Protein AF-A0A2Z5BMU7-F1 (afdb_monomer)

Solvent-accessible surface area (backbone atoms only — not comparable to full-atom values): 4086 Å² total; per-residue (Å²): 120,66,50,76,75,49,74,47,79,46,74,44,68,49,60,66,84,93,45,79,65,44,77,73,48,76,48,79,38,55,33,24,36,40,77,81,72,82,49,76,46,69,70,52,74,64,50,55,54,54,52,52,50,46,52,50,52,48,55,51,50,58,50,61,77,73,107

Structure (mmCIF, N/CA/C/O backbone):
data_AF-A0A2Z5BMU7-F1
#
_entry.id   AF-A0A2Z5BMU7-F1
#
loop_
_atom_site.group_PDB
_atom_site.id
_atom_site.type_symbol
_atom_site.label_atom_id
_atom_site.label_alt_id
_atom_site.label_comp_id
_atom_site.label_asym_id
_atom_site.label_entity_id
_atom_site.label_seq_id
_atom_site.pdbx_PDB_ins_code
_atom_site.Cartn_x
_atom_site.Cartn_y
_atom_site.Cartn_z
_atom_site.occupancy
_atom_site.B_iso_or_equiv
_atom_site.auth_seq_id
_atom_site.auth_comp_id
_atom_site.auth_asym_id
_atom_site.auth_atom_id
_atom_site.pdbx_PDB_model_num
ATOM 1 N N . MET A 1 1 ? -21.490 1.640 16.034 1.00 51.25 1 MET A N 1
ATOM 2 C CA . MET A 1 1 ? -20.248 2.435 15.886 1.00 51.25 1 MET A CA 1
ATOM 3 C C . MET A 1 1 ? -19.120 1.474 15.552 1.00 51.25 1 MET A C 1
ATOM 5 O O . MET A 1 1 ? -19.001 0.472 16.241 1.00 51.25 1 MET A O 1
ATOM 9 N N . THR A 1 2 ? -18.347 1.724 14.495 1.00 57.34 2 THR A N 1
ATOM 10 C CA . THR A 1 2 ? -17.155 0.930 14.149 1.00 57.34 2 THR A CA 1
ATOM 11 C C . THR A 1 2 ? -15.964 1.465 14.941 1.00 57.34 2 THR A C 1
ATOM 13 O O . THR A 1 2 ? -15.558 2.608 14.733 1.00 57.34 2 THR A O 1
ATOM 16 N N . ALA A 1 3 ? -15.436 0.683 15.881 1.00 66.94 3 ALA A N 1
ATOM 17 C CA . ALA A 1 3 ? -14.253 1.071 16.646 1.00 66.94 3 ALA A CA 1
ATOM 18 C C . ALA A 1 3 ? -12.991 0.835 15.801 1.00 66.94 3 ALA A C 1
ATOM 20 O O . ALA A 1 3 ? -12.843 -0.231 15.202 1.00 66.94 3 ALA A O 1
ATOM 21 N N . THR A 1 4 ? -12.086 1.814 15.731 1.00 69.56 4 THR A N 1
ATOM 22 C CA . THR A 1 4 ? -10.760 1.612 15.128 1.00 69.56 4 THR A CA 1
ATOM 23 C C . THR A 1 4 ? -9.947 0.698 16.039 1.00 69.56 4 THR A C 1
ATOM 25 O O . THR A 1 4 ? -9.714 1.039 17.196 1.00 69.56 4 THR A O 1
ATOM 28 N N . ILE A 1 5 ? -9.545 -0.469 15.533 1.00 74.88 5 ILE A N 1
ATOM 29 C CA . ILE A 1 5 ? -8.807 -1.480 16.308 1.00 74.88 5 ILE A CA 1
ATOM 30 C C . ILE A 1 5 ? -7.295 -1.298 16.127 1.00 74.88 5 ILE A C 1
ATOM 32 O O . ILE A 1 5 ? -6.510 -1.641 17.005 1.00 74.88 5 ILE A O 1
ATOM 36 N N . GLY A 1 6 ? -6.872 -0.747 14.987 1.00 79.31 6 GLY A N 1
ATOM 37 C CA . GLY A 1 6 ? -5.461 -0.524 14.702 1.00 79.31 6 GLY A CA 1
ATOM 38 C C . GLY A 1 6 ? -5.209 -0.002 13.296 1.00 79.31 6 GLY A C 1
ATOM 39 O O . GLY A 1 6 ? -6.129 0.390 12.575 1.00 79.31 6 GLY A O 1
ATOM 40 N N . THR A 1 7 ? -3.939 -0.008 12.905 1.00 79.81 7 THR A N 1
ATOM 41 C CA . THR A 1 7 ? -3.486 0.402 11.577 1.00 79.81 7 THR A CA 1
ATOM 42 C C . THR A 1 7 ? -2.679 -0.713 10.928 1.00 79.81 7 THR A C 1
ATOM 44 O O . THR A 1 7 ? -1.916 -1.424 11.580 1.00 79.81 7 THR A O 1
ATOM 47 N N . LEU A 1 8 ? -2.860 -0.874 9.621 1.00 75.56 8 LEU A N 1
ATOM 48 C CA . LEU A 1 8 ? -2.105 -1.799 8.794 1.00 75.56 8 LEU A CA 1
ATOM 49 C C . LEU A 1 8 ? -1.291 -0.997 7.784 1.00 75.56 8 LEU A C 1
ATOM 51 O O . LEU A 1 8 ? -1.843 -0.260 6.966 1.00 75.56 8 LEU A O 1
ATOM 55 N N . THR A 1 9 ? 0.028 -1.158 7.829 1.00 80.00 9 THR A N 1
ATOM 56 C CA . THR A 1 9 ? 0.948 -0.520 6.884 1.00 80.00 9 THR A CA 1
ATOM 57 C C . THR A 1 9 ? 1.274 -1.499 5.765 1.00 80.00 9 THR A C 1
ATOM 59 O O . THR A 1 9 ? 1.930 -2.513 5.992 1.00 80.00 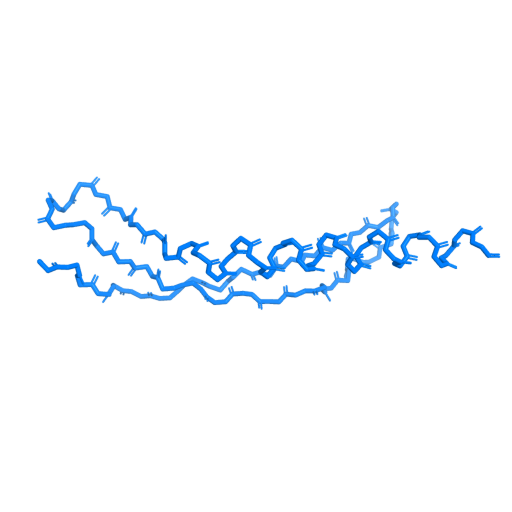9 THR A O 1
ATOM 62 N N . THR A 1 10 ? 0.827 -1.197 4.549 1.00 75.31 10 THR A N 1
ATOM 63 C CA . THR A 1 10 ? 1.130 -1.977 3.344 1.00 75.31 10 THR A CA 1
ATOM 64 C C . THR A 1 10 ? 2.210 -1.274 2.538 1.00 75.31 10 THR A C 1
ATOM 66 O O . THR A 1 10 ? 2.044 -0.115 2.162 1.00 75.31 10 THR A O 1
ATOM 69 N N . ARG A 1 11 ? 3.297 -1.983 2.231 1.00 78.81 11 ARG A N 1
ATOM 70 C CA . ARG A 1 11 ? 4.334 -1.513 1.304 1.00 78.81 11 ARG A CA 1
ATOM 71 C C . ARG A 1 11 ? 4.123 -2.166 -0.052 1.00 78.81 11 ARG A C 1
ATOM 73 O O . ARG A 1 11 ? 3.977 -3.384 -0.128 1.00 78.81 11 ARG A O 1
ATOM 80 N N . VAL A 1 12 ? 4.109 -1.369 -1.112 1.00 74.75 12 VAL A N 1
ATOM 81 C CA . VAL A 1 12 ? 4.026 -1.854 -2.491 1.00 74.75 12 VAL A CA 1
ATOM 82 C C . VAL A 1 12 ? 5.432 -1.853 -3.070 1.00 74.75 12 VAL A C 1
ATOM 84 O O . VAL A 1 12 ? 6.033 -0.796 -3.272 1.00 74.75 12 VAL A O 1
ATOM 87 N N . LEU A 1 13 ? 5.953 -3.052 -3.313 1.00 76.81 13 LEU A N 1
ATOM 88 C CA . LEU A 1 13 ? 7.269 -3.276 -3.898 1.00 76.81 13 LEU A CA 1
ATOM 89 C C . LEU A 1 13 ? 7.109 -3.727 -5.350 1.00 76.81 13 LEU A C 1
ATOM 91 O O . LEU A 1 13 ? 6.242 -4.546 -5.651 1.00 76.81 13 LEU A O 1
ATOM 95 N N . ILE A 1 14 ? 7.955 -3.215 -6.238 1.00 69.12 14 ILE A N 1
ATOM 96 C CA . ILE A 1 14 ? 8.019 -3.632 -7.639 1.00 69.12 14 ILE A CA 1
ATOM 97 C C . ILE A 1 14 ? 9.409 -4.183 -7.922 1.00 69.12 14 ILE A C 1
ATOM 99 O O . ILE A 1 14 ? 10.406 -3.500 -7.699 1.00 69.12 14 ILE A O 1
ATOM 103 N N . ALA A 1 15 ? 9.462 -5.400 -8.455 1.00 77.00 15 ALA A N 1
ATOM 104 C CA . ALA A 1 15 ? 10.660 -5.989 -9.038 1.00 77.00 15 ALA A CA 1
ATOM 105 C C . ALA A 1 15 ? 10.461 -6.150 -10.549 1.00 77.00 15 ALA A C 1
ATOM 107 O O . ALA A 1 15 ? 9.355 -6.436 -11.009 1.00 77.00 15 ALA A O 1
ATOM 108 N N . HIS A 1 16 ? 11.528 -5.961 -11.320 1.00 73.88 16 HIS A N 1
ATOM 109 C CA . HIS A 1 16 ? 11.545 -6.208 -12.760 1.00 73.88 16 HIS A CA 1
ATOM 110 C C . HIS A 1 16 ? 12.672 -7.195 -13.072 1.00 73.88 16 HIS A C 1
ATOM 112 O O . HIS A 1 16 ? 13.846 -6.855 -12.918 1.00 73.88 16 HIS A O 1
ATOM 118 N N . GLY A 1 17 ? 12.315 -8.415 -13.484 1.00 77.19 17 GLY A N 1
ATOM 119 C CA . GLY A 1 17 ? 13.268 -9.525 -13.585 1.00 77.19 17 GLY A CA 1
ATOM 120 C C . GLY A 1 17 ? 13.911 -9.823 -12.228 1.00 77.19 17 GLY A C 1
ATOM 121 O O . GLY A 1 17 ? 13.233 -9.779 -11.203 1.00 77.19 17 GLY A O 1
ATOM 122 N N . ASP A 1 18 ? 15.225 -10.037 -12.223 1.00 81.12 18 ASP A N 1
ATOM 123 C CA . ASP A 1 18 ? 16.009 -10.317 -11.009 1.00 81.12 18 ASP A CA 1
ATOM 124 C C . ASP A 1 18 ? 16.471 -9.049 -10.267 1.00 81.12 18 ASP A C 1
ATOM 126 O O . ASP A 1 18 ? 17.309 -9.101 -9.364 1.00 81.12 18 ASP A O 1
ATOM 130 N N . ALA A 1 19 ? 15.958 -7.874 -10.648 1.00 77.75 19 ALA A N 1
ATOM 131 C CA . ALA A 1 19 ? 16.317 -6.628 -9.987 1.00 77.75 19 ALA A CA 1
ATOM 132 C C . ALA A 1 19 ? 15.795 -6.581 -8.542 1.00 77.75 19 ALA A C 1
ATOM 134 O O . ALA A 1 19 ? 14.696 -7.048 -8.231 1.00 77.75 19 ALA A O 1
ATOM 135 N N . LYS A 1 20 ? 16.565 -5.930 -7.659 1.00 82.50 20 LYS A N 1
ATOM 136 C CA . LYS A 1 20 ? 16.151 -5.678 -6.274 1.00 82.50 20 LYS A CA 1
ATOM 137 C C . LYS A 1 20 ? 14.813 -4.917 -6.263 1.00 82.50 20 LYS A C 1
ATOM 139 O O . LYS A 1 20 ? 14.730 -3.877 -6.920 1.00 82.50 20 LYS A O 1
ATOM 144 N N . PRO A 1 21 ? 13.796 -5.379 -5.508 1.00 83.88 21 PRO A N 1
ATOM 145 C CA . PRO A 1 21 ? 12.511 -4.702 -5.451 1.00 83.88 21 PRO A CA 1
ATOM 146 C C . PRO A 1 21 ? 12.655 -3.253 -4.975 1.00 83.88 21 PRO A C 1
ATOM 148 O O . PRO A 1 21 ? 13.347 -2.979 -3.991 1.00 83.88 21 PRO A O 1
ATOM 151 N N . ILE A 1 22 ? 11.977 -2.338 -5.660 1.00 78.56 22 ILE A N 1
ATOM 152 C CA . ILE A 1 22 ? 11.903 -0.921 -5.308 1.00 78.56 22 ILE A CA 1
ATOM 153 C C . ILE A 1 22 ? 10.535 -0.658 -4.688 1.00 78.56 22 ILE A C 1
ATOM 155 O O . ILE A 1 22 ? 9.505 -1.047 -5.241 1.00 78.56 22 ILE A O 1
ATOM 159 N N . GLU A 1 23 ? 10.514 0.013 -3.54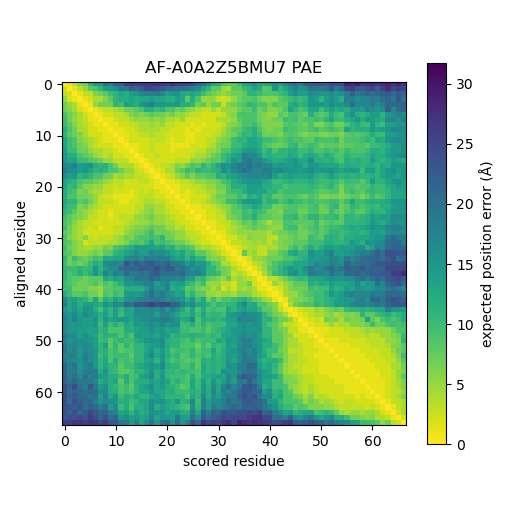1 1.00 80.62 23 GLU A N 1
ATOM 160 C CA . GLU A 1 23 ? 9.266 0.475 -2.944 1.00 80.62 23 GLU A CA 1
ATOM 161 C C . GLU A 1 23 ? 8.718 1.667 -3.730 1.00 80.62 23 GLU A C 1
ATOM 163 O O . GLU A 1 23 ? 9.378 2.696 -3.863 1.00 80.62 23 GLU A O 1
ATOM 168 N N . VAL A 1 24 ? 7.500 1.530 -4.250 1.00 75.44 24 VAL A N 1
ATOM 169 C CA . VAL A 1 24 ? 6.833 2.584 -5.036 1.00 75.44 24 VAL A CA 1
ATOM 170 C C . VAL A 1 24 ? 5.735 3.306 -4.264 1.00 75.44 24 VAL A C 1
ATOM 172 O O . VAL A 1 24 ? 5.213 4.326 -4.720 1.00 75.44 24 VAL A O 1
ATOM 175 N N . GLY A 1 25 ? 5.395 2.796 -3.085 1.00 70.88 25 GLY A N 1
ATOM 176 C CA . GLY A 1 25 ? 4.466 3.440 -2.178 1.00 70.88 25 GLY A CA 1
ATOM 177 C C . GLY A 1 25 ? 4.303 2.667 -0.879 1.00 70.88 25 GLY A C 1
ATOM 178 O O . GLY A 1 25 ? 4.352 1.439 -0.855 1.00 70.88 25 GLY A O 1
ATOM 179 N N . THR A 1 26 ? 4.041 3.415 0.186 1.00 74.94 26 THR A N 1
ATOM 180 C CA . THR A 1 26 ? 3.575 2.891 1.467 1.00 74.94 26 THR A CA 1
ATOM 181 C C . THR A 1 26 ? 2.189 3.459 1.737 1.00 74.94 26 THR A C 1
ATOM 183 O O . THR A 1 26 ? 1.963 4.660 1.581 1.00 74.94 26 THR A O 1
ATOM 186 N N . VAL A 1 27 ? 1.260 2.596 2.138 1.00 71.19 27 VAL A N 1
ATOM 187 C CA . VAL A 1 27 ? -0.124 2.956 2.449 1.00 71.19 27 VAL A CA 1
ATOM 188 C C . VAL A 1 27 ? -0.463 2.476 3.851 1.00 71.19 27 VAL A C 1
ATOM 190 O O . VAL A 1 27 ? -0.405 1.282 4.139 1.00 71.19 27 VAL A O 1
ATOM 193 N N . THR A 1 28 ? -0.872 3.404 4.708 1.00 76.12 28 THR A N 1
ATOM 194 C CA . THR A 1 28 ? -1.405 3.096 6.037 1.00 76.12 28 THR A CA 1
ATOM 195 C C . THR A 1 28 ? -2.925 3.044 5.957 1.00 76.12 28 THR A C 1
ATOM 197 O O . THR A 1 28 ? -3.557 4.012 5.537 1.00 76.12 28 THR A O 1
ATOM 200 N N . THR A 1 29 ? -3.511 1.915 6.343 1.00 73.50 29 THR A N 1
ATOM 201 C CA . THR A 1 29 ? -4.962 1.694 6.337 1.00 73.50 29 THR A CA 1
ATOM 202 C C . THR A 1 29 ? -5.451 1.514 7.763 1.00 73.50 29 THR A C 1
ATOM 204 O O . THR A 1 29 ? -4.909 0.699 8.506 1.00 73.50 29 THR A O 1
ATOM 207 N N . GLU A 1 30 ? -6.473 2.269 8.153 1.00 75.62 30 GLU A N 1
ATOM 208 C CA . GLU A 1 30 ? -7.152 2.055 9.430 1.00 75.62 30 GLU A CA 1
ATOM 209 C C . GLU A 1 30 ? -8.022 0.800 9.347 1.00 75.62 30 GLU A C 1
ATOM 211 O O . GLU A 1 30 ? -8.766 0.594 8.381 1.00 75.62 30 GLU A O 1
ATOM 216 N N . VAL A 1 31 ? -7.897 -0.050 10.363 1.00 74.31 31 VAL A N 1
ATOM 217 C CA . VAL A 1 31 ? -8.676 -1.275 10.510 1.00 74.31 31 VAL A CA 1
ATOM 218 C C . VAL A 1 31 ? -9.785 -0.992 11.506 1.00 74.31 31 VAL A C 1
ATOM 220 O O . VAL A 1 31 ? -9.519 -0.670 12.669 1.00 74.31 31 VAL A O 1
ATOM 223 N N . HIS A 1 32 ? -11.029 -1.128 11.061 1.00 75.75 32 HIS A N 1
ATOM 224 C CA . HIS A 1 32 ? -12.184 -0.940 11.929 1.00 75.75 32 HIS A CA 1
ATOM 225 C C . HIS A 1 32 ? -12.873 -2.276 12.202 1.00 75.75 32 HIS A C 1
ATOM 227 O O . HIS A 1 32 ? -13.055 -3.089 11.292 1.00 75.75 32 HIS A O 1
ATOM 233 N N . ALA A 1 33 ? -13.285 -2.483 13.452 1.00 72.44 33 ALA A N 1
ATOM 234 C CA . ALA A 1 33 ? -14.158 -3.587 13.824 1.00 72.44 33 ALA A CA 1
ATOM 235 C C . ALA A 1 33 ? -15.524 -3.374 13.179 1.00 72.44 33 ALA A C 1
ATOM 237 O O . ALA A 1 33 ? -16.087 -2.274 13.280 1.00 72.44 33 ALA A O 1
ATOM 238 N N . LEU A 1 34 ? -16.087 -4.420 12.581 1.00 72.81 34 LEU A N 1
ATOM 239 C CA . LEU A 1 34 ? -17.524 -4.437 12.351 1.00 72.81 34 LEU A CA 1
ATOM 240 C C . LEU A 1 34 ? -18.247 -4.495 13.702 1.00 72.81 34 LEU A C 1
ATOM 242 O O . LEU A 1 34 ? -17.775 -5.099 14.665 1.00 72.81 34 LEU A O 1
ATOM 246 N N . SER A 1 35 ? -19.396 -3.828 13.786 1.00 68.75 35 SER A N 1
ATOM 247 C CA . SER A 1 35 ? -20.175 -3.736 15.027 1.00 68.75 35 SER A CA 1
ATOM 248 C C . SER A 1 35 ? -20.778 -5.065 15.489 1.00 68.75 35 SER A C 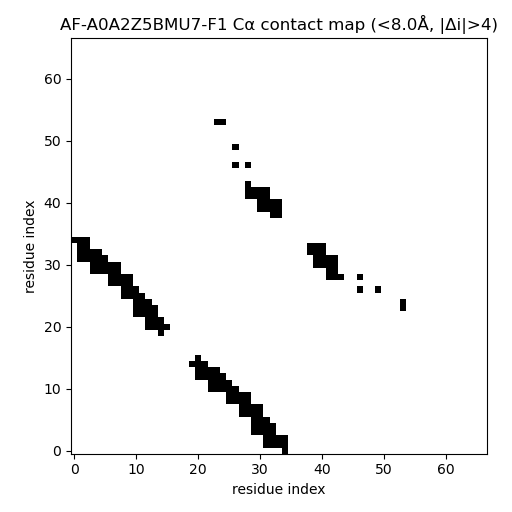1
ATOM 250 O O . SER A 1 35 ? -21.211 -5.157 16.631 1.00 68.75 35 SER A O 1
ATOM 252 N N . ASP A 1 36 ? -20.814 -6.071 14.618 1.00 74.75 36 ASP A N 1
ATOM 253 C CA . ASP A 1 36 ? -21.238 -7.448 14.899 1.00 74.75 36 ASP A CA 1
ATOM 254 C C . ASP A 1 36 ? -20.091 -8.340 15.419 1.00 74.75 36 ASP A C 1
ATOM 256 O O . ASP A 1 36 ? -20.296 -9.521 15.699 1.00 74.75 36 ASP A O 1
ATOM 260 N N . GLY A 1 37 ? -18.872 -7.798 15.527 1.00 60.12 37 GLY A N 1
ATOM 261 C CA . GLY A 1 37 ? -17.678 -8.523 15.964 1.00 60.12 37 GLY A CA 1
ATOM 262 C C . GLY A 1 37 ? -17.235 -9.640 15.014 1.00 60.12 37 GLY A C 1
ATOM 263 O O . GLY A 1 37 ? -16.308 -10.377 15.342 1.00 60.12 37 GLY A O 1
ATOM 264 N N . THR A 1 38 ? -17.868 -9.784 13.847 1.00 67.44 38 THR A N 1
ATOM 265 C CA . THR A 1 38 ? -17.694 -10.951 12.967 1.00 67.44 38 THR A CA 1
ATOM 266 C C . THR A 1 38 ? -16.624 -10.736 11.898 1.00 67.44 38 THR A C 1
ATOM 268 O O . THR A 1 38 ? -16.289 -11.652 11.149 1.00 67.44 38 THR A O 1
ATOM 271 N N . GLY A 1 39 ? -16.047 -9.534 11.827 1.00 64.69 39 GLY A N 1
ATOM 272 C CA . GLY A 1 39 ? -14.991 -9.229 10.876 1.00 64.69 39 GLY A CA 1
ATOM 273 C C . GLY A 1 39 ? -14.386 -7.841 11.039 1.00 64.69 39 GLY A C 1
ATOM 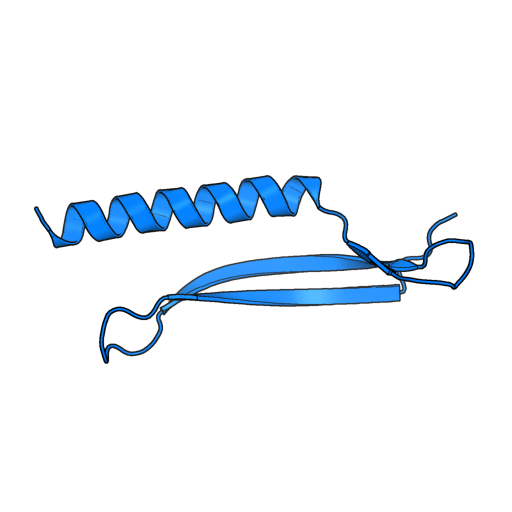274 O O . GLY A 1 39 ? -14.750 -7.050 11.912 1.00 64.69 39 GLY A O 1
ATOM 275 N N . ILE A 1 40 ? -13.442 -7.555 10.150 1.00 66.81 40 ILE A N 1
ATOM 276 C CA . ILE A 1 40 ? -12.773 -6.263 10.034 1.00 66.81 40 ILE A CA 1
ATOM 277 C C . ILE A 1 40 ? -13.124 -5.625 8.694 1.00 66.81 40 ILE A C 1
ATOM 279 O O . ILE A 1 40 ? -13.232 -6.307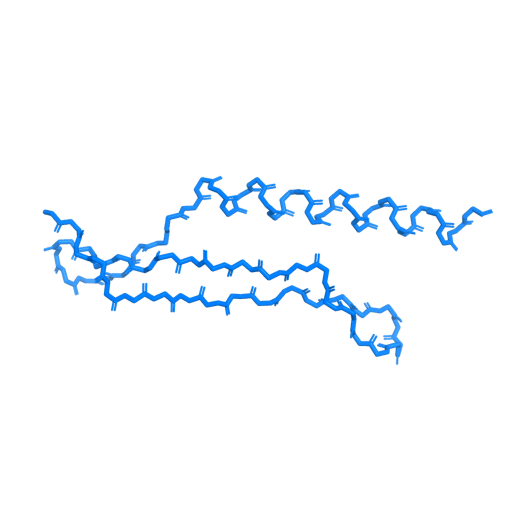 7.675 1.00 66.81 40 ILE A O 1
ATOM 283 N N . THR A 1 41 ? -13.278 -4.305 8.685 1.00 66.06 41 THR A N 1
ATOM 284 C CA . THR A 1 41 ? -13.407 -3.518 7.457 1.00 66.06 41 THR A CA 1
ATOM 285 C C . THR A 1 41 ? -12.201 -2.606 7.285 1.00 66.06 41 THR A C 1
ATOM 287 O O . THR A 1 41 ? -11.640 -2.085 8.252 1.00 66.06 41 THR A O 1
ATOM 290 N N . LEU A 1 42 ? -11.796 -2.430 6.029 1.00 62.66 42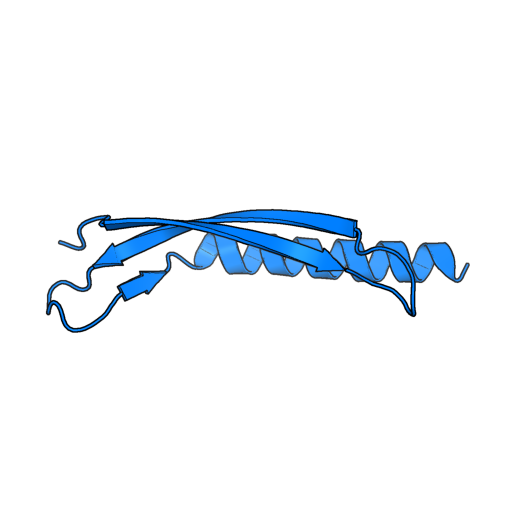 LEU A N 1
ATOM 291 C CA . LEU A 1 42 ? -10.696 -1.567 5.621 1.00 62.66 42 LEU A CA 1
ATOM 292 C C . LEU A 1 42 ? -11.283 -0.316 4.961 1.00 62.66 42 LEU A C 1
ATOM 294 O O . LEU A 1 42 ? -12.085 -0.416 4.022 1.00 62.66 42 LEU A O 1
ATOM 298 N N . SER A 1 43 ? -10.887 0.874 5.417 1.00 64.19 43 SER A N 1
ATOM 299 C CA . SER A 1 43 ? -11.365 2.126 4.822 1.00 64.19 43 SER A CA 1
ATOM 300 C C . SER A 1 43 ? -10.702 2.358 3.451 1.00 64.19 43 SER A C 1
ATOM 302 O O . SER A 1 43 ? -9.536 2.716 3.306 1.00 64.19 43 SER A O 1
ATOM 304 N N . THR A 1 44 ? -11.452 2.079 2.381 1.00 58.12 44 THR A N 1
ATOM 305 C CA . THR A 1 44 ? -10.881 1.765 1.055 1.00 58.12 44 THR A CA 1
ATOM 306 C C . THR A 1 44 ? -10.983 2.875 -0.000 1.00 58.12 44 THR A C 1
ATOM 308 O O . THR A 1 44 ? -10.463 2.719 -1.107 1.00 58.12 44 THR A O 1
ATOM 311 N N . ARG A 1 45 ? -11.617 4.025 0.274 1.00 60.19 45 ARG A N 1
ATOM 312 C CA . ARG A 1 45 ? -11.750 5.093 -0.747 1.00 60.19 45 ARG A CA 1
ATOM 313 C C . ARG A 1 45 ? -10.412 5.736 -1.113 1.00 60.19 45 ARG A C 1
ATOM 315 O O . ARG A 1 45 ? -10.123 5.911 -2.294 1.00 60.19 45 ARG A O 1
ATOM 322 N N . ARG A 1 46 ? -9.593 6.051 -0.108 1.00 63.25 46 ARG A N 1
ATOM 323 C CA . ARG A 1 46 ? -8.231 6.562 -0.307 1.00 63.25 46 ARG A CA 1
ATOM 324 C C . ARG A 1 46 ? -7.323 5.475 -0.893 1.00 63.25 46 ARG A C 1
ATOM 326 O O . ARG A 1 46 ? -6.642 5.730 -1.878 1.00 63.25 46 ARG A O 1
ATOM 333 N N . TYR A 1 47 ? -7.465 4.241 -0.397 1.00 61.69 47 TYR A N 1
ATOM 334 C CA . TYR A 1 47 ? -6.777 3.046 -0.898 1.00 61.69 47 TYR A CA 1
ATOM 335 C C . TYR A 1 47 ? -6.909 2.875 -2.417 1.00 61.69 47 TYR A C 1
ATOM 337 O O . TYR A 1 47 ? -5.901 2.758 -3.103 1.00 61.69 47 TYR A O 1
ATOM 345 N N . ARG A 1 48 ? -8.126 2.942 -2.979 1.00 65.12 48 ARG A N 1
ATOM 346 C CA . ARG A 1 48 ? -8.325 2.793 -4.434 1.00 65.12 48 ARG A CA 1
ATOM 347 C C . ARG A 1 48 ? -7.614 3.876 -5.249 1.00 65.12 48 ARG A C 1
ATOM 349 O O . ARG A 1 48 ? -7.102 3.583 -6.325 1.00 65.12 48 ARG A O 1
ATOM 356 N N . ARG A 1 49 ? -7.579 5.116 -4.751 1.00 67.94 49 ARG A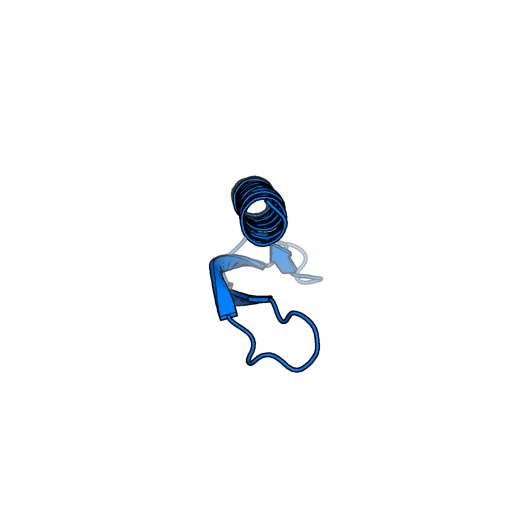 N 1
ATOM 357 C CA . ARG A 1 49 ? -6.967 6.253 -5.455 1.00 67.94 49 ARG A CA 1
ATOM 358 C C . ARG A 1 49 ? -5.439 6.207 -5.390 1.00 67.94 49 ARG A C 1
ATOM 360 O O . ARG A 1 49 ? -4.786 6.436 -6.408 1.00 67.94 49 ARG A O 1
ATOM 367 N N . ASP A 1 50 ? -4.884 5.859 -4.234 1.00 68.50 50 ASP A N 1
ATOM 368 C CA . ASP A 1 50 ? -3.436 5.727 -4.043 1.00 68.50 50 ASP A CA 1
ATOM 369 C C . ASP A 1 50 ? -2.889 4.531 -4.835 1.00 68.50 50 ASP A C 1
ATOM 371 O O . ASP A 1 50 ? -1.878 4.657 -5.527 1.00 68.50 50 ASP A O 1
ATOM 375 N N . LEU A 1 51 ? -3.619 3.409 -4.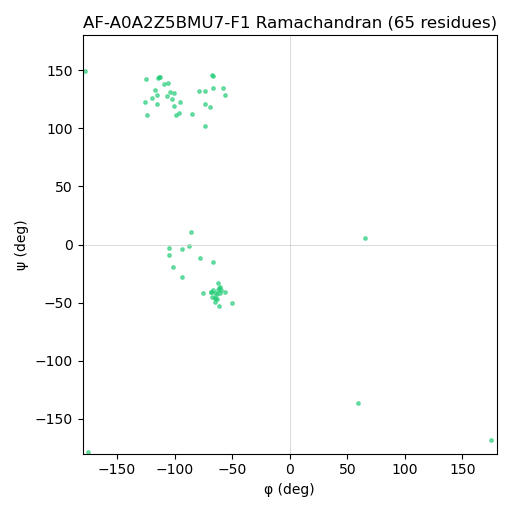846 1.00 67.88 51 LEU A N 1
ATOM 376 C CA . LEU A 1 51 ? -3.289 2.228 -5.647 1.00 67.88 51 LEU A CA 1
ATOM 377 C C . LEU A 1 51 ? -3.329 2.542 -7.152 1.00 67.88 51 LEU A C 1
ATOM 379 O O . LEU A 1 51 ? -2.377 2.245 -7.869 1.00 67.88 51 LEU A O 1
ATOM 383 N N . ALA A 1 52 ? -4.385 3.210 -7.634 1.00 66.56 52 ALA A N 1
ATOM 384 C CA . ALA A 1 52 ? -4.482 3.646 -9.030 1.00 66.56 52 ALA A CA 1
ATOM 385 C C . ALA A 1 52 ? -3.335 4.595 -9.423 1.00 66.56 52 ALA A C 1
ATOM 387 O O . ALA A 1 52 ? -2.771 4.480 -10.510 1.00 66.56 52 ALA A O 1
ATOM 388 N N . THR A 1 53 ? -2.941 5.496 -8.521 1.00 72.44 53 THR A N 1
ATOM 389 C CA . THR A 1 53 ? -1.803 6.401 -8.735 1.00 72.44 53 THR A CA 1
ATOM 390 C C . THR A 1 53 ? -0.482 5.631 -8.801 1.00 72.44 53 THR A C 1
ATOM 392 O O . THR A 1 53 ? 0.359 5.936 -9.647 1.00 72.44 53 THR A O 1
ATOM 395 N N . ALA A 1 54 ? -0.299 4.606 -7.964 1.00 67.31 54 ALA A N 1
ATOM 396 C CA . ALA A 1 54 ? 0.868 3.728 -8.021 1.00 67.31 54 ALA A CA 1
ATOM 397 C C . ALA A 1 54 ? 0.931 2.944 -9.347 1.00 67.31 54 ALA A C 1
ATOM 399 O O . ALA A 1 54 ? 1.988 2.906 -9.977 1.00 67.31 54 ALA A O 1
ATOM 400 N N . PHE A 1 55 ? -0.199 2.411 -9.829 1.00 71.31 55 PHE A N 1
ATOM 401 C CA . PHE A 1 55 ? -0.294 1.766 -11.146 1.00 71.31 55 PHE A CA 1
ATOM 402 C C . PHE A 1 55 ? 0.046 2.724 -12.298 1.00 71.31 55 PHE A C 1
ATOM 404 O O . PHE A 1 55 ? 0.786 2.351 -13.208 1.00 71.31 55 PHE A O 1
ATOM 411 N N . LEU A 1 56 ? -0.427 3.973 -12.248 1.00 71.62 56 LEU A N 1
ATOM 412 C CA . LEU A 1 56 ? -0.092 4.997 -13.247 1.00 71.62 56 LEU A CA 1
ATOM 413 C C . LEU A 1 56 ? 1.398 5.362 -13.226 1.00 71.62 56 LEU A C 1
ATOM 415 O O . LEU A 1 56 ? 2.019 5.471 -14.283 1.00 71.62 56 LEU A O 1
ATOM 419 N N . ARG A 1 57 ? 1.996 5.505 -12.036 1.00 70.69 57 ARG A N 1
ATOM 420 C CA . ARG A 1 57 ? 3.446 5.726 -11.892 1.00 70.69 57 ARG A CA 1
ATOM 421 C C . ARG A 1 57 ? 4.256 4.552 -12.437 1.00 70.69 57 ARG A C 1
ATOM 423 O O . ARG A 1 57 ? 5.275 4.783 -13.082 1.00 70.69 57 ARG A O 1
ATOM 430 N N . MET A 1 58 ? 3.794 3.321 -12.219 1.00 66.31 58 MET A N 1
ATOM 431 C CA . MET A 1 58 ? 4.400 2.115 -12.784 1.00 66.31 58 MET A CA 1
ATOM 432 C C . MET A 1 58 ? 4.355 2.137 -14.314 1.00 66.31 58 MET A C 1
ATOM 434 O O . MET A 1 58 ? 5.406 2.039 -14.937 1.00 66.31 58 MET A O 1
ATOM 438 N N . ALA A 1 59 ? 3.182 2.352 -14.920 1.00 67.00 59 ALA A N 1
ATOM 439 C CA . ALA A 1 59 ? 3.043 2.433 -16.377 1.00 67.00 59 ALA A CA 1
ATOM 440 C C . ALA A 1 59 ? 3.950 3.518 -16.984 1.00 67.00 59 ALA A C 1
ATOM 442 O O . ALA A 1 59 ? 4.605 3.294 -18.000 1.00 67.00 59 ALA A O 1
ATOM 443 N N . TRP A 1 60 ? 4.044 4.670 -16.315 1.00 74.00 60 TRP A N 1
ATOM 444 C CA . TRP A 1 60 ? 4.918 5.771 -16.710 1.00 74.00 60 TRP A CA 1
ATOM 445 C C . TRP A 1 60 ? 6.407 5.418 -16.635 1.00 74.00 60 TRP A C 1
ATOM 447 O O . TRP A 1 60 ? 7.152 5.699 -17.573 1.00 74.00 60 TRP A O 1
ATOM 457 N N . HIS A 1 61 ? 6.856 4.785 -15.548 1.00 68.62 61 HIS A N 1
ATOM 458 C CA . HIS A 1 61 ? 8.245 4.348 -15.419 1.00 68.62 61 HIS A CA 1
ATOM 459 C C . HIS A 1 61 ? 8.601 3.275 -16.445 1.00 68.62 61 HIS A C 1
ATOM 461 O O . HIS A 1 61 ? 9.619 3.416 -17.115 1.00 68.62 61 HIS A O 1
ATOM 467 N N . THR A 1 62 ? 7.754 2.260 -16.623 1.00 65.88 62 THR A N 1
ATOM 468 C CA . THR A 1 62 ? 7.968 1.202 -17.620 1.00 65.88 62 THR A CA 1
ATOM 469 C C . THR A 1 62 ? 8.017 1.760 -19.041 1.00 65.88 62 THR A C 1
ATOM 471 O O . THR A 1 62 ? 8.813 1.292 -19.856 1.00 65.88 62 THR A O 1
ATOM 474 N N . TRP A 1 63 ? 7.201 2.775 -19.343 1.00 68.12 63 TRP A N 1
ATOM 475 C CA . TRP A 1 63 ? 7.254 3.481 -20.621 1.00 68.12 63 TRP A CA 1
ATOM 476 C C . TRP A 1 63 ? 8.579 4.229 -20.803 1.00 68.12 63 TRP A C 1
ATOM 478 O O . TRP A 1 63 ? 9.250 4.019 -21.810 1.00 68.12 63 TRP A O 1
ATOM 488 N N . LYS A 1 64 ? 9.019 5.017 -19.810 1.00 68.19 64 LYS A N 1
ATOM 489 C CA . LYS A 1 64 ? 10.306 5.734 -19.882 1.00 68.19 64 LYS A CA 1
ATOM 490 C C . LYS A 1 64 ? 11.524 4.831 -19.986 1.00 68.19 64 LYS A C 1
ATOM 492 O O . LYS A 1 64 ? 12.507 5.236 -20.574 1.00 68.19 64 LYS A O 1
ATOM 497 N N . THR A 1 65 ? 11.502 3.652 -19.375 1.00 58.47 65 THR A N 1
ATOM 498 C CA . THR A 1 65 ? 12.637 2.721 -19.450 1.00 58.47 65 THR A CA 1
ATOM 499 C C 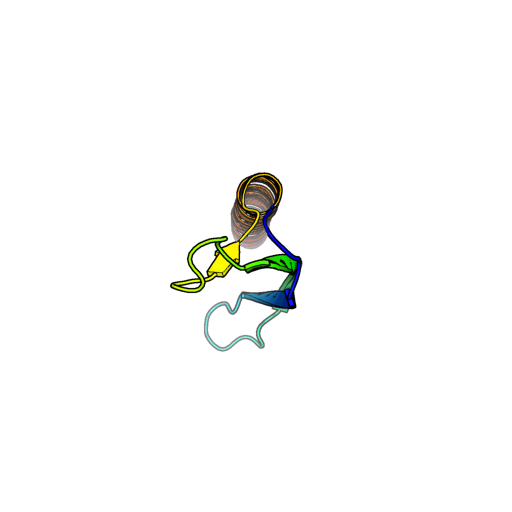. THR A 1 65 ? 12.704 1.969 -20.779 1.00 58.47 65 THR A C 1
ATOM 501 O O . THR A 1 65 ? 13.686 1.278 -21.024 1.00 58.47 65 THR A O 1
ATOM 504 N N . ARG A 1 66 ? 11.654 2.043 -21.609 1.00 50.16 66 ARG A N 1
ATOM 505 C CA . ARG A 1 66 ? 11.602 1.432 -22.947 1.00 50.16 66 ARG A CA 1
ATOM 506 C C . ARG A 1 66 ? 11.844 2.429 -24.089 1.00 50.16 66 ARG A C 1
ATOM 508 O O . ARG A 1 66 ? 12.107 1.966 -25.194 1.00 50.16 66 ARG A O 1
ATOM 515 N N . ALA A 1 67 ? 11.689 3.731 -23.839 1.00 49.84 67 ALA A N 1
ATOM 516 C CA . ALA A 1 67 ? 11.960 4.815 -24.788 1.00 49.84 67 ALA A CA 1
ATOM 517 C C . ALA A 1 67 ? 13.424 5.261 -24.698 1.00 49.84 67 ALA A C 1
ATOM 519 O O . ALA A 1 67 ? 13.983 5.603 -25.761 1.00 49.84 67 ALA A O 1
#

Foldseek 3Di:
DWAFPDKDKDWDWDDDPPDDTDTLDIDIWTWTQDPVNPDIDTPCPVVVVVVVVSVVVVVVVVVVVVD

Sequence (67 aa):
MTATIGTLTTRVLIAHGDAKPIEVGTVTTEVHALSDGTGITLSTRRYRRDLATAFLRMAWHTWKTRA

Nearest PDB structures (foldseek):
  4hax-assembly1_B  TM=4.495E-01  e=8.739E-01  Saccharomyces cerevisiae
  6bp6-assembly1_B  TM=3.472E-01  e=1.074E+00  Homo sapiens
  8t9s-assembly1_A  TM=3.249E-01  e=1.321E+00  Mycobacterium phage Phaedrus
  1mke-assembly1_A  TM=4.712E-01  e=7.914E+00  unclassified
  8s9i-assembly1_A  TM=3.224E-01  e=3.711E+00  Tequatrovirus

pLDDT: mean 70.14, std 7.49, range [49.84, 83.88]

Secondary structure (DSSP, 8-state):
---EEEEEEEEEEE--TTSPPEEEEEEEEEEEE-TTSS-EEE-HHHHHHHHHHHHHHHHHHHHHTT-

Mean predicted aligned error: 10.24 Å

Radius of gyration: 16.12 Å; Cα contacts (8 Å, |Δi|>4): 82; chains: 1; bounding box: 38×18×41 Å